Protein AF-A0A5C4J354-F1 (afdb_monomer_lite)

Structure (mmCIF, N/CA/C/O backbone):
data_AF-A0A5C4J354-F1
#
_entry.id   AF-A0A5C4J354-F1
#
loop_
_atom_site.group_PDB
_atom_site.id
_atom_site.type_symbol
_atom_site.label_atom_id
_atom_site.label_alt_id
_atom_site.label_comp_id
_atom_site.label_asym_id
_atom_site.label_entity_id
_atom_site.label_seq_id
_atom_site.pdbx_PDB_ins_code
_atom_site.Cartn_x
_atom_site.Cartn_y
_atom_site.Cartn_z
_atom_site.occupancy
_atom_site.B_iso_or_equiv
_atom_site.auth_seq_id
_atom_site.auth_comp_id
_atom_site.auth_asym_id
_atom_site.auth_atom_id
_atom_site.pdbx_PDB_model_num
ATOM 1 N N . MET A 1 1 ? -8.474 -1.963 -11.082 1.00 59.47 1 MET A N 1
ATOM 2 C CA . MET A 1 1 ? -7.061 -1.541 -11.195 1.00 59.47 1 MET A CA 1
ATOM 3 C C . MET A 1 1 ? -6.237 -2.801 -11.363 1.00 59.47 1 MET A C 1
ATOM 5 O O . MET A 1 1 ? -6.619 -3.795 -10.770 1.00 59.47 1 MET A O 1
ATOM 9 N N . THR A 1 2 ? -5.194 -2.798 -12.184 1.00 74.88 2 THR A N 1
ATOM 10 C CA . THR A 1 2 ? -4.283 -3.949 -12.377 1.00 74.88 2 THR A CA 1
ATOM 11 C C . THR A 1 2 ? -2.825 -3.565 -12.158 1.00 74.88 2 THR A C 1
ATOM 13 O O . THR A 1 2 ? -1.960 -4.433 -12.112 1.00 74.88 2 THR A O 1
ATOM 16 N N . ASP A 1 3 ? -2.552 -2.272 -11.985 1.00 83.81 3 ASP A N 1
ATOM 17 C CA . ASP A 1 3 ? -1.226 -1.783 -11.676 1.00 83.81 3 ASP A CA 1
ATOM 18 C C . ASP A 1 3 ? -0.817 -2.205 -10.243 1.00 83.81 3 ASP A C 1
ATOM 20 O O . ASP A 1 3 ? -1.644 -2.108 -9.337 1.00 83.81 3 ASP A O 1
ATOM 24 N N . PRO A 1 4 ? 0.388 -2.741 -10.005 1.00 85.38 4 PRO A N 1
ATOM 25 C CA . PRO A 1 4 ? 0.964 -2.983 -8.688 1.00 85.38 4 PRO A CA 1
ATOM 26 C C . PRO A 1 4 ? 1.593 -1.770 -8.009 1.00 85.38 4 PRO A C 1
ATOM 28 O O . PRO A 1 4 ? 1.897 -1.891 -6.828 1.00 85.38 4 PRO A O 1
ATOM 31 N N . GLY A 1 5 ? 1.810 -0.648 -8.701 1.00 89.88 5 GLY A N 1
ATOM 32 C CA . GLY A 1 5 ? 2.502 0.521 -8.150 1.00 89.88 5 GLY A CA 1
ATOM 33 C C . GLY A 1 5 ? 1.836 1.164 -6.923 1.00 89.88 5 GLY A C 1
ATOM 34 O O . GLY A 1 5 ? 0.704 0.857 -6.539 1.00 89.88 5 GLY A O 1
ATOM 35 N N . ILE A 1 6 ? 2.559 2.090 -6.296 1.00 92.69 6 ILE A N 1
ATOM 36 C CA . ILE A 1 6 ? 2.091 2.899 -5.164 1.00 92.69 6 ILE A CA 1
ATOM 37 C C . ILE A 1 6 ? 1.198 4.049 -5.635 1.00 92.69 6 ILE A C 1
ATOM 39 O O . ILE A 1 6 ? 0.164 4.302 -5.027 1.00 92.69 6 ILE A O 1
ATOM 43 N N . CYS A 1 7 ? 1.576 4.748 -6.707 1.00 91.00 7 CYS A N 1
ATOM 44 C CA . CYS A 1 7 ? 0.898 5.984 -7.104 1.00 91.00 7 CYS A CA 1
ATOM 45 C C . CYS A 1 7 ? -0.553 5.752 -7.561 1.00 91.00 7 CYS A C 1
ATOM 47 O O . CYS A 1 7 ? -1.441 6.542 -7.247 1.00 91.00 7 CYS A O 1
ATOM 49 N N . HIS A 1 8 ? -0.803 4.663 -8.287 1.00 88.00 8 HIS A N 1
ATOM 50 C CA . HIS A 1 8 ? -2.111 4.370 -8.878 1.00 88.00 8 HIS A CA 1
ATOM 51 C C . HIS A 1 8 ? -2.377 2.860 -9.002 1.00 88.00 8 HIS A C 1
ATOM 53 O O . HIS A 1 8 ? -3.143 2.414 -9.862 1.00 88.00 8 HIS A O 1
ATOM 59 N N . GLY A 1 9 ? -1.773 2.067 -8.114 1.00 91.50 9 GLY A N 1
ATOM 60 C CA . GLY A 1 9 ? -1.854 0.613 -8.127 1.00 91.50 9 GLY A CA 1
ATOM 61 C C . GLY A 1 9 ? -2.281 -0.018 -6.800 1.00 91.50 9 GLY A C 1
ATOM 62 O O . GLY A 1 9 ? -2.666 0.645 -5.835 1.00 91.50 9 GLY A O 1
ATOM 63 N N . HIS A 1 10 ? -2.243 -1.348 -6.772 1.00 94.31 10 HIS A N 1
ATOM 64 C CA . HIS A 1 10 ? -2.655 -2.169 -5.640 1.00 94.31 10 HIS A CA 1
ATOM 65 C C . HIS A 1 10 ? -1.794 -1.948 -4.400 1.00 94.31 10 HIS A C 1
ATOM 67 O O . HIS A 1 10 ? -2.321 -2.079 -3.299 1.00 94.31 10 HIS A O 1
ATOM 73 N N . ALA A 1 11 ? -0.507 -1.616 -4.551 1.00 94.31 11 ALA A N 1
ATOM 74 C CA . ALA A 1 11 ? 0.355 -1.359 -3.402 1.00 94.31 11 ALA A CA 1
ATOM 75 C C . ALA A 1 11 ? -0.093 -0.105 -2.651 1.00 94.31 11 ALA A C 1
ATOM 77 O O . ALA A 1 11 ? -0.203 -0.135 -1.427 1.00 94.31 11 ALA A O 1
ATOM 78 N N . GLY A 1 12 ? -0.430 0.964 -3.381 1.00 94.19 12 GLY A N 1
ATOM 79 C CA . GLY A 1 12 ? -0.974 2.185 -2.787 1.00 94.19 12 GLY A CA 1
ATOM 80 C C . GLY A 1 12 ? -2.311 1.931 -2.103 1.00 94.19 12 GLY A C 1
ATOM 81 O O . GLY A 1 12 ? -2.487 2.276 -0.938 1.00 94.19 12 GLY A O 1
ATOM 82 N N . LEU A 1 13 ? -3.224 1.238 -2.795 1.00 94.69 13 LEU A N 1
ATOM 83 C CA . LEU A 1 13 ? -4.527 0.873 -2.236 1.00 94.69 13 LEU A CA 1
ATOM 84 C C . LEU A 1 13 ? -4.392 0.052 -0.945 1.00 94.69 13 LEU A C 1
ATOM 86 O O . LEU A 1 13 ? -5.075 0.346 0.036 1.00 94.69 13 LEU A O 1
ATOM 90 N N . TYR A 1 14 ? -3.527 -0.967 -0.947 1.00 95.62 14 TYR A N 1
ATOM 91 C CA . TYR A 1 14 ? -3.283 -1.789 0.232 1.00 95.62 14 TYR A CA 1
ATOM 92 C C . TYR A 1 14 ? -2.723 -0.947 1.380 1.00 95.62 14 TYR A C 1
ATOM 94 O O . TYR A 1 14 ? -3.284 -0.987 2.472 1.00 95.62 14 TYR A O 1
ATOM 102 N N . GLN A 1 15 ? -1.679 -0.145 1.135 1.00 95.38 15 GLN A N 1
ATOM 103 C CA . GLN A 1 15 ? -1.037 0.635 2.196 1.00 95.38 15 GLN A CA 1
ATOM 104 C C . GLN A 1 15 ? -1.998 1.652 2.823 1.00 95.38 15 GLN A C 1
ATOM 106 O O . GLN A 1 15 ? -2.054 1.772 4.047 1.00 95.38 15 GLN A O 1
ATOM 111 N N . THR A 1 16 ? -2.795 2.351 2.011 1.00 95.25 16 THR A N 1
ATOM 112 C CA . THR A 1 16 ? -3.805 3.289 2.519 1.00 95.25 16 THR A CA 1
ATOM 113 C C . THR A 1 16 ? -4.875 2.572 3.340 1.00 95.25 16 THR A C 1
ATOM 115 O O . THR A 1 16 ? -5.228 3.045 4.418 1.00 95.25 16 THR A O 1
ATOM 118 N N . ALA A 1 17 ? -5.380 1.428 2.866 1.00 95.44 17 ALA A N 1
ATOM 119 C CA . ALA A 1 17 ? -6.384 0.660 3.599 1.00 95.44 17 ALA A CA 1
ATOM 120 C C . ALA A 1 17 ? -5.831 0.097 4.916 1.00 95.44 17 ALA A C 1
ATOM 122 O O . ALA A 1 17 ? -6.531 0.137 5.924 1.00 95.44 17 ALA A O 1
ATOM 123 N N . TRP A 1 18 ? -4.587 -0.390 4.915 1.00 95.69 18 TRP A N 1
ATOM 124 C CA . TRP A 1 18 ? -3.907 -0.907 6.103 1.00 95.69 18 TRP A CA 1
ATOM 125 C C . TRP A 1 18 ? -3.748 0.181 7.169 1.00 95.69 18 TRP A C 1
ATOM 127 O O . TRP A 1 18 ? -4.147 -0.025 8.315 1.00 95.69 18 TRP A O 1
ATOM 137 N N . ARG A 1 19 ? -3.280 1.378 6.784 1.00 94.75 19 ARG A N 1
ATOM 138 C CA . ARG A 1 19 ? -3.180 2.513 7.713 1.00 94.75 19 ARG A CA 1
ATOM 139 C C . ARG A 1 19 ? -4.548 2.915 8.259 1.00 94.75 19 ARG A C 1
ATOM 141 O O . ARG A 1 19 ? -4.729 2.985 9.469 1.00 94.75 19 ARG A O 1
ATOM 148 N N . ALA A 1 20 ? -5.523 3.122 7.376 1.00 94.62 20 ALA A N 1
ATOM 149 C CA . ALA A 1 20 ? -6.862 3.525 7.786 1.00 94.62 20 ALA A CA 1
ATOM 150 C C . ALA A 1 20 ? -7.539 2.477 8.688 1.00 94.62 20 ALA A C 1
ATOM 152 O O . ALA A 1 20 ? -8.310 2.845 9.567 1.00 94.62 20 ALA A O 1
ATOM 153 N N . ALA A 1 21 ? -7.248 1.183 8.508 1.00 95.06 21 ALA A N 1
ATOM 154 C CA . ALA A 1 21 ? -7.749 0.126 9.384 1.00 95.06 21 ALA A CA 1
ATOM 155 C C . ALA A 1 21 ? -7.144 0.195 10.792 1.00 95.06 21 ALA A C 1
ATOM 157 O O . ALA A 1 21 ? -7.838 -0.116 11.754 1.00 95.06 21 ALA A O 1
ATOM 158 N N . HIS A 1 22 ? -5.880 0.609 10.913 1.00 92.44 22 HIS A N 1
ATOM 159 C CA . HIS A 1 22 ? -5.231 0.821 12.206 1.00 92.44 22 HIS A CA 1
ATOM 160 C C . HIS A 1 22 ? -5.724 2.074 12.935 1.00 92.44 22 HIS A C 1
ATOM 162 O O . HIS A 1 22 ? -5.734 2.088 14.165 1.00 92.44 22 HIS A O 1
ATOM 168 N N . ASP A 1 23 ? -6.153 3.095 12.194 1.00 92.38 23 ASP A N 1
ATOM 169 C CA . ASP A 1 23 ? -6.708 4.322 12.774 1.00 92.38 23 ASP A CA 1
ATOM 170 C C . ASP A 1 23 ? -8.204 4.188 13.115 1.00 92.38 23 ASP A C 1
ATOM 172 O O . ASP A 1 23 ? -8.721 4.881 13.995 1.00 92.38 23 ASP A O 1
ATOM 176 N N . ALA A 1 24 ? -8.924 3.313 12.410 1.00 93.44 24 ALA A N 1
ATOM 177 C CA . ALA A 1 24 ? -1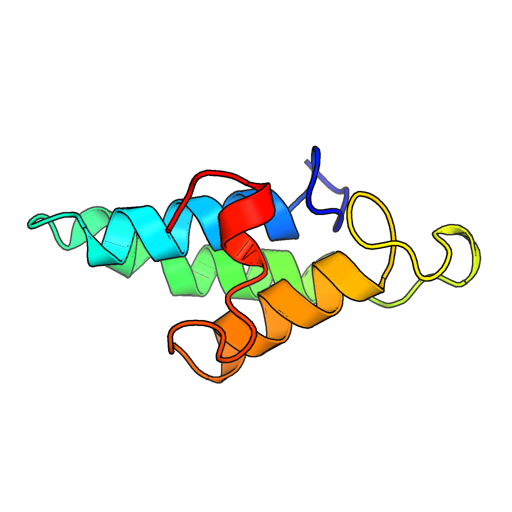0.356 3.122 12.586 1.00 93.44 24 ALA A CA 1
ATOM 178 C C . ALA A 1 24 ? -10.691 2.330 13.858 1.00 93.44 24 ALA A C 1
ATOM 180 O O . ALA A 1 24 ? -10.055 1.340 14.206 1.00 93.44 24 ALA A O 1
ATOM 181 N N . THR A 1 25 ? -11.785 2.716 14.512 1.00 92.81 25 THR A N 1
ATOM 182 C CA . THR A 1 25 ? -12.390 1.928 15.598 1.00 92.81 25 THR A CA 1
ATOM 183 C C . THR A 1 25 ? -13.319 0.824 15.082 1.00 92.81 25 THR A C 1
ATOM 185 O O . THR A 1 25 ? -13.631 -0.109 15.819 1.00 92.81 25 THR A O 1
ATOM 188 N N . ASP A 1 26 ? -13.766 0.920 13.825 1.00 93.81 26 ASP A N 1
ATOM 189 C CA . ASP A 1 26 ? -14.623 -0.067 13.164 1.00 93.81 26 ASP A CA 1
ATOM 190 C C . ASP A 1 26 ? -13.774 -1.181 12.511 1.00 93.81 26 ASP A C 1
ATOM 192 O O . ASP A 1 26 ? -12.954 -0.893 11.631 1.00 93.81 26 ASP A O 1
ATOM 196 N N . PRO A 1 27 ? -13.983 -2.466 12.866 1.00 93.56 27 PRO A N 1
ATOM 197 C CA . PRO A 1 27 ? -13.224 -3.583 12.304 1.00 93.56 27 PRO A CA 1
ATOM 198 C C . PRO A 1 27 ? -13.539 -3.884 10.829 1.00 93.56 27 PRO A C 1
ATOM 200 O O . PRO A 1 27 ? -12.863 -4.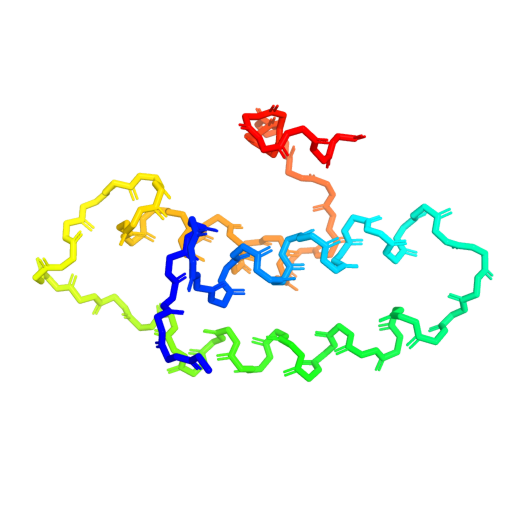721 10.222 1.00 93.56 27 PRO A O 1
ATOM 203 N N . ALA A 1 28 ? -14.550 -3.250 10.225 1.00 95.19 28 ALA A N 1
ATOM 204 C CA . ALA A 1 28 ? -14.978 -3.533 8.857 1.00 95.19 28 ALA A CA 1
ATOM 205 C C . ALA A 1 28 ? -13.847 -3.383 7.829 1.00 95.19 28 ALA A C 1
ATOM 207 O O . ALA A 1 28 ? -13.773 -4.181 6.890 1.00 95.19 28 ALA A O 1
ATOM 208 N N . LEU A 1 29 ? -12.959 -2.399 8.009 1.00 93.38 29 LEU A N 1
ATOM 209 C CA . LEU A 1 29 ? -11.840 -2.175 7.095 1.00 93.38 29 LEU A CA 1
ATOM 210 C C . LEU A 1 29 ? -10.720 -3.201 7.304 1.00 93.38 29 LEU A C 1
ATOM 212 O O . LEU A 1 29 ? -10.243 -3.781 6.327 1.00 93.38 29 LEU A O 1
ATOM 216 N N . ALA A 1 30 ? -10.383 -3.507 8.561 1.00 95.50 30 ALA A N 1
ATOM 217 C CA . ALA A 1 30 ? -9.432 -4.565 8.907 1.00 95.50 30 ALA A CA 1
ATOM 218 C C . ALA A 1 30 ? -9.860 -5.921 8.315 1.00 95.50 30 ALA A C 1
ATOM 220 O O . ALA A 1 30 ? -9.054 -6.634 7.718 1.00 95.50 30 ALA A O 1
ATOM 221 N N . ALA A 1 31 ? -11.162 -6.230 8.348 1.00 96.88 31 ALA A N 1
ATOM 222 C CA . ALA A 1 31 ? -11.722 -7.446 7.757 1.00 96.88 31 ALA A CA 1
ATOM 223 C C . ALA A 1 31 ? -11.569 -7.535 6.222 1.00 96.88 31 ALA A C 1
ATOM 225 O O . ALA A 1 31 ? -11.781 -8.604 5.645 1.00 96.88 31 ALA A O 1
ATOM 226 N N . ARG A 1 32 ? -11.228 -6.436 5.533 1.00 96.69 32 ARG A N 1
ATOM 227 C CA . ARG A 1 32 ? -10.984 -6.418 4.078 1.00 96.69 32 ARG A CA 1
ATOM 228 C C . ARG A 1 32 ? -9.510 -6.555 3.713 1.00 96.69 32 ARG A C 1
ATOM 230 O O . ARG A 1 32 ? -9.230 -6.894 2.561 1.00 96.69 32 ARG A O 1
ATOM 237 N N . LEU A 1 33 ? -8.590 -6.341 4.654 1.00 96.25 33 LEU A N 1
ATOM 238 C CA . LEU A 1 33 ? -7.150 -6.380 4.390 1.00 96.25 33 LEU A CA 1
ATOM 239 C C . LEU A 1 33 ? -6.668 -7.707 3.790 1.00 96.25 33 LEU A C 1
ATOM 241 O O . LEU A 1 33 ? -5.924 -7.633 2.813 1.00 96.25 33 LEU A O 1
ATOM 245 N N . PRO A 1 34 ? -7.132 -8.899 4.226 1.00 96.50 34 PRO A N 1
ATOM 246 C CA . PRO A 1 34 ? -6.692 -10.157 3.618 1.00 96.50 34 PRO A CA 1
ATOM 247 C C . PRO A 1 34 ? -7.004 -10.241 2.117 1.00 96.50 34 PRO A C 1
ATOM 249 O O . PRO A 1 34 ? -6.150 -10.594 1.310 1.00 96.50 34 PRO A O 1
ATOM 252 N N . VAL A 1 35 ? -8.205 -9.815 1.709 1.00 96.38 35 VAL A N 1
ATOM 253 C CA . VAL A 1 35 ? -8.605 -9.810 0.291 1.00 96.38 35 VAL A CA 1
ATOM 254 C C . VAL A 1 35 ? -7.775 -8.810 -0.518 1.00 96.38 35 VAL A C 1
ATOM 256 O O . VAL A 1 35 ? -7.474 -9.050 -1.689 1.00 96.38 35 VAL A O 1
ATOM 259 N N . LEU A 1 36 ? -7.413 -7.673 0.080 1.00 95.88 36 LEU A N 1
ATOM 260 C CA . LEU A 1 36 ? -6.550 -6.688 -0.569 1.00 95.88 36 LEU A CA 1
ATOM 261 C C . LEU A 1 36 ? -5.104 -7.190 -0.683 1.00 95.88 36 LEU A C 1
ATOM 263 O O . LEU A 1 36 ? -4.494 -6.984 -1.732 1.00 95.88 36 LEU A O 1
ATOM 267 N N . ALA A 1 37 ? -4.589 -7.889 0.331 1.00 95.88 37 ALA A N 1
ATOM 268 C CA . ALA A 1 37 ? -3.269 -8.516 0.313 1.00 95.88 37 ALA A CA 1
ATOM 269 C C . ALA A 1 37 ? -3.172 -9.596 -0.777 1.00 95.88 37 ALA A C 1
ATOM 271 O O . ALA A 1 37 ? -2.220 -9.594 -1.558 1.00 95.88 37 ALA A O 1
ATOM 272 N N . ASP A 1 38 ? -4.192 -10.448 -0.913 1.00 95.25 38 ASP A N 1
ATOM 273 C CA . ASP A 1 38 ? -4.247 -11.458 -1.977 1.00 95.25 38 ASP A CA 1
ATOM 274 C C . ASP A 1 38 ? -4.212 -10.814 -3.367 1.00 95.25 38 ASP A C 1
ATOM 276 O O . ASP A 1 38 ? -3.464 -11.237 -4.253 1.00 95.25 38 ASP A O 1
ATOM 280 N N . ARG A 1 39 ? -5.000 -9.750 -3.567 1.00 94.56 39 ARG A N 1
ATOM 281 C CA . ARG A 1 39 ? -5.003 -8.998 -4.830 1.00 94.56 39 ARG A CA 1
ATOM 282 C C . ARG A 1 39 ? -3.660 -8.331 -5.088 1.00 94.56 39 ARG A C 1
ATOM 284 O O . ARG A 1 39 ? -3.202 -8.351 -6.230 1.00 94.56 39 ARG A O 1
ATOM 291 N N . LEU A 1 40 ? -3.024 -7.772 -4.060 1.00 94.50 40 LEU A N 1
ATOM 292 C CA . LEU A 1 40 ? -1.679 -7.223 -4.169 1.00 94.50 40 LEU A CA 1
ATOM 293 C C . LEU A 1 40 ? -0.695 -8.310 -4.616 1.00 94.50 40 LEU A C 1
ATOM 295 O O . LEU A 1 40 ? -0.024 -8.115 -5.622 1.00 94.50 40 LEU A O 1
ATOM 299 N N . GLY A 1 41 ? -0.674 -9.475 -3.966 1.00 93.56 41 GLY A N 1
ATOM 300 C CA . GLY A 1 41 ? 0.204 -10.595 -4.332 1.00 93.56 41 GLY A CA 1
ATOM 301 C C . GLY A 1 41 ? -0.000 -11.109 -5.761 1.00 93.56 41 GLY A C 1
ATOM 302 O O . GLY A 1 41 ? 0.960 -11.493 -6.431 1.00 93.56 41 GLY A O 1
ATOM 303 N N . GLN A 1 42 ? -1.233 -11.066 -6.268 1.00 91.88 42 GLN A N 1
ATOM 304 C CA . GLN A 1 42 ? -1.535 -11.442 -7.653 1.00 91.88 42 GLN A CA 1
ATOM 305 C C . GLN A 1 42 ? -0.969 -10.449 -8.678 1.00 91.88 42 GLN A C 1
ATOM 307 O O . GLN A 1 42 ? -0.503 -10.874 -9.736 1.00 91.88 42 GLN A O 1
ATOM 312 N N . HIS A 1 43 ? -0.993 -9.147 -8.375 1.00 88.44 43 HIS A N 1
ATOM 313 C CA . HIS A 1 43 ? -0.616 -8.091 -9.322 1.00 88.44 43 HIS A CA 1
ATOM 314 C C . HIS A 1 43 ? 0.824 -7.586 -9.145 1.00 88.44 43 HIS A C 1
ATOM 316 O O . HIS A 1 43 ? 1.404 -7.083 -10.102 1.00 88.44 43 HIS A O 1
ATOM 322 N N . ALA A 1 44 ? 1.426 -7.753 -7.965 1.00 88.00 44 ALA A N 1
ATOM 323 C CA . ALA A 1 44 ? 2.776 -7.304 -7.602 1.00 88.00 44 ALA A CA 1
ATOM 324 C C . ALA A 1 44 ? 3.898 -8.259 -8.031 1.00 88.00 44 ALA A C 1
ATOM 326 O O . ALA A 1 44 ? 4.992 -8.238 -7.464 1.00 88.00 44 ALA A O 1
ATOM 327 N N . ARG A 1 45 ? 3.653 -9.101 -9.040 1.00 86.50 45 ARG A N 1
ATOM 328 C CA . ARG A 1 45 ? 4.715 -9.932 -9.612 1.00 86.50 45 ARG A CA 1
ATOM 329 C C . ARG A 1 45 ? 5.783 -9.019 -10.228 1.00 86.50 45 ARG A C 1
ATOM 331 O O . ARG A 1 45 ? 5.413 -8.152 -11.020 1.00 86.50 45 ARG A O 1
ATOM 338 N N . PRO A 1 46 ? 7.074 -9.202 -9.886 1.00 80.50 46 PRO A N 1
ATOM 339 C CA . PRO A 1 46 ? 8.138 -8.373 -10.430 1.00 80.50 46 PRO A CA 1
ATOM 340 C C . PRO A 1 46 ? 8.135 -8.404 -11.956 1.00 80.50 46 PRO A C 1
ATOM 342 O O . PRO A 1 46 ? 8.116 -9.476 -12.561 1.00 80.50 46 PRO A O 1
ATOM 345 N N . ASP A 1 47 ? 8.188 -7.225 -12.562 1.00 83.31 47 ASP A N 1
ATOM 346 C CA . ASP A 1 47 ? 8.272 -7.060 -14.010 1.00 83.31 47 ASP A CA 1
ATOM 347 C C . ASP A 1 47 ? 9.496 -6.205 -14.339 1.00 83.31 47 ASP A C 1
ATOM 349 O O . ASP A 1 47 ? 9.656 -5.094 -13.823 1.00 83.31 47 ASP A O 1
ATOM 353 N N . ALA A 1 48 ? 10.377 -6.728 -15.191 1.00 82.12 48 ALA A N 1
ATOM 354 C CA . ALA A 1 48 ? 11.591 -6.036 -15.608 1.00 82.12 48 ALA A CA 1
ATOM 355 C C . ALA A 1 48 ? 11.287 -4.711 -16.331 1.00 82.12 48 ALA A C 1
ATOM 357 O O . ALA A 1 48 ? 12.088 -3.780 -16.246 1.00 82.12 48 ALA A O 1
ATOM 358 N N . ALA A 1 49 ? 10.124 -4.591 -16.983 1.00 82.94 49 ALA A N 1
ATOM 359 C CA . ALA A 1 49 ? 9.721 -3.382 -17.699 1.00 82.94 49 ALA A CA 1
ATOM 360 C C . ALA A 1 49 ? 9.306 -2.222 -16.772 1.00 82.94 49 ALA A C 1
ATOM 362 O O . ALA A 1 49 ? 9.374 -1.065 -17.181 1.00 82.94 49 ALA A O 1
ATOM 363 N N . ARG A 1 50 ? 8.908 -2.499 -15.521 1.00 80.88 50 ARG A N 1
ATOM 364 C CA . ARG A 1 50 ? 8.443 -1.477 -14.555 1.00 80.88 50 ARG A CA 1
ATOM 365 C C . ARG A 1 50 ? 9.564 -0.690 -13.883 1.00 80.88 50 ARG A C 1
ATOM 367 O O . ARG A 1 50 ? 9.314 0.335 -13.254 1.00 80.88 50 ARG A O 1
ATOM 374 N N . GLY A 1 51 ? 10.800 -1.176 -13.977 1.00 86.19 51 GLY A N 1
ATOM 375 C CA . GLY A 1 51 ? 11.928 -0.619 -13.238 1.00 86.19 51 GLY A CA 1
ATOM 376 C C . GLY A 1 51 ? 11.831 -0.830 -11.719 1.00 86.19 51 GLY A C 1
ATOM 377 O O . GL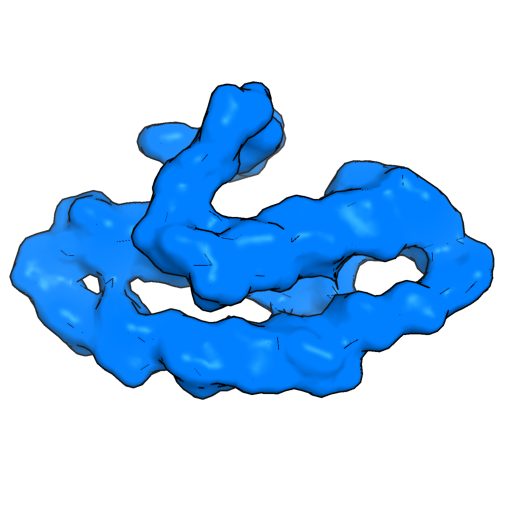Y A 1 51 ? 10.898 -1.430 -11.181 1.00 86.19 51 GLY A O 1
ATOM 378 N N . SER A 1 52 ? 12.843 -0.347 -11.001 1.00 89.88 52 SER A N 1
ATOM 379 C CA . SER A 1 52 ? 13.006 -0.524 -9.548 1.00 89.88 52 SER A CA 1
ATOM 380 C C . SER A 1 52 ? 12.494 0.658 -8.713 1.00 89.88 52 SER A C 1
ATOM 382 O O . SER A 1 52 ? 12.807 0.754 -7.531 1.00 89.88 52 SER A O 1
ATOM 384 N N . GLY A 1 53 ? 11.727 1.573 -9.312 1.00 91.19 53 GLY A N 1
ATOM 385 C CA . GLY A 1 53 ? 11.259 2.794 -8.656 1.00 91.19 53 GLY A CA 1
ATOM 386 C C . GLY A 1 53 ? 10.284 2.561 -7.495 1.00 91.19 53 GLY A C 1
ATOM 387 O O . GLY A 1 53 ? 9.648 1.514 -7.386 1.00 91.19 53 GLY A O 1
ATOM 388 N N . PHE A 1 54 ? 10.154 3.576 -6.639 1.00 91.12 54 PHE A N 1
ATOM 389 C CA . PHE A 1 54 ? 9.246 3.569 -5.489 1.00 91.12 54 PHE A CA 1
ATOM 390 C C . PHE A 1 54 ? 7.774 3.765 -5.888 1.00 91.12 54 PHE A C 1
ATOM 392 O O . PHE A 1 54 ? 6.926 2.985 -5.475 1.00 91.12 54 PHE A O 1
ATOM 399 N N . LEU A 1 55 ? 7.463 4.788 -6.691 1.00 91.50 55 LEU A N 1
ATOM 400 C CA . LEU A 1 55 ? 6.070 5.158 -6.977 1.00 91.50 55 LEU A CA 1
ATOM 401 C C . LEU A 1 55 ? 5.385 4.202 -7.957 1.00 91.50 55 LEU A C 1
ATOM 403 O O . LEU A 1 55 ? 4.268 3.766 -7.693 1.00 91.50 55 LEU A O 1
ATOM 407 N N . ASP A 1 56 ? 6.071 3.837 -9.038 1.00 89.62 56 ASP A N 1
ATOM 408 C CA . ASP A 1 56 ? 5.484 3.052 -10.138 1.00 89.62 56 ASP A CA 1
ATOM 409 C C . ASP A 1 56 ? 6.214 1.718 -10.380 1.00 89.62 56 ASP A C 1
ATOM 411 O O . ASP A 1 56 ? 5.799 0.898 -11.200 1.00 89.62 56 ASP A O 1
ATOM 415 N N . GLY A 1 57 ? 7.323 1.493 -9.670 1.00 89.50 57 GLY A N 1
ATOM 416 C CA . GLY A 1 57 ? 8.209 0.353 -9.882 1.00 89.50 57 GLY A CA 1
ATOM 417 C C . GLY A 1 57 ? 8.059 -0.765 -8.853 1.00 89.50 57 GLY A C 1
ATOM 418 O O . GLY A 1 57 ? 7.262 -0.712 -7.912 1.00 89.50 57 GLY A O 1
ATOM 419 N N . ASN A 1 58 ? 8.893 -1.793 -9.019 1.00 92.38 58 ASN A N 1
ATOM 420 C CA . ASN A 1 58 ? 8.849 -3.007 -8.200 1.00 92.38 58 ASN A CA 1
ATOM 421 C C . ASN A 1 58 ? 9.161 -2.755 -6.712 1.00 92.38 58 ASN A C 1
ATOM 423 O O . ASN A 1 58 ? 8.718 -3.528 -5.864 1.00 92.38 58 ASN A O 1
ATOM 427 N N . ALA A 1 59 ? 9.904 -1.694 -6.373 1.00 93.62 59 ALA A N 1
ATOM 428 C CA . ALA A 1 59 ? 10.265 -1.418 -4.983 1.00 93.62 59 ALA A CA 1
ATOM 429 C C . ALA A 1 59 ? 9.047 -1.014 -4.142 1.00 93.62 59 ALA A C 1
ATOM 431 O O . ALA A 1 59 ? 8.892 -1.511 -3.029 1.00 93.62 59 ALA A O 1
ATOM 432 N N . GLY A 1 60 ? 8.150 -0.176 -4.674 1.00 93.50 60 GLY A N 1
ATOM 433 C CA . GLY A 1 60 ? 6.914 0.195 -3.975 1.00 93.50 60 GLY A CA 1
ATOM 434 C C . GLY A 1 60 ? 6.002 -1.001 -3.715 1.00 93.50 60 GLY A C 1
ATOM 435 O O . GLY A 1 60 ? 5.504 -1.185 -2.605 1.00 93.50 60 GLY A O 1
ATOM 436 N N . ALA A 1 61 ? 5.854 -1.867 -4.719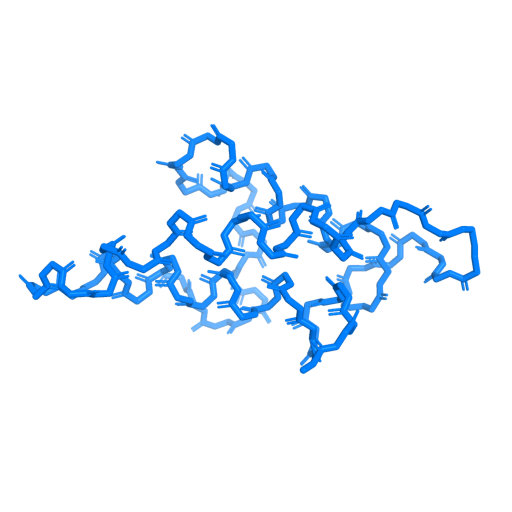 1.00 94.12 61 ALA A N 1
ATOM 437 C CA . ALA A 1 61 ? 5.073 -3.092 -4.596 1.00 94.12 61 ALA A CA 1
ATOM 438 C C . ALA A 1 61 ? 5.661 -4.058 -3.551 1.00 94.12 61 ALA A C 1
ATOM 440 O O . ALA A 1 61 ? 4.927 -4.601 -2.725 1.00 94.12 61 ALA A O 1
ATOM 441 N N . ALA A 1 62 ? 6.987 -4.222 -3.534 1.00 94.06 62 ALA A N 1
ATOM 442 C CA . ALA A 1 62 ? 7.677 -5.052 -2.549 1.00 94.06 62 ALA A CA 1
ATOM 443 C C . ALA A 1 62 ? 7.548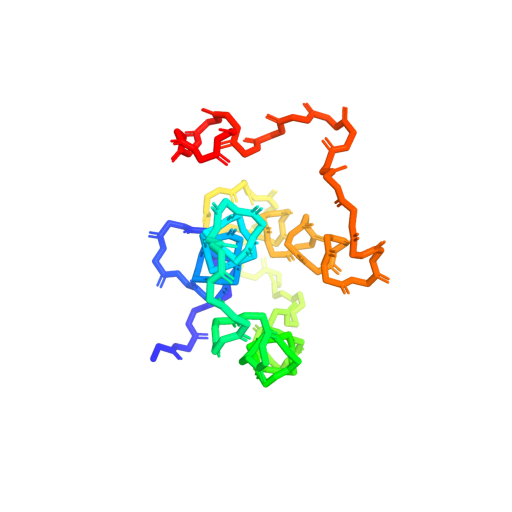 -4.507 -1.114 1.00 94.06 62 ALA A C 1
ATOM 445 O O . ALA A 1 62 ? 7.379 -5.287 -0.174 1.00 94.06 62 ALA A O 1
ATOM 446 N N . LEU A 1 63 ? 7.584 -3.182 -0.933 1.00 94.31 63 LEU A N 1
ATOM 447 C CA . LEU A 1 63 ? 7.364 -2.552 0.371 1.00 94.31 63 LEU A CA 1
ATOM 448 C C . LEU A 1 63 ? 5.954 -2.836 0.901 1.00 94.31 63 LEU A C 1
ATOM 450 O O . LEU A 1 63 ? 5.820 -3.296 2.033 1.00 94.31 63 LEU A O 1
ATOM 454 N N . ALA A 1 64 ? 4.920 -2.654 0.075 1.00 94.38 64 ALA A N 1
ATOM 455 C CA . ALA A 1 64 ? 3.545 -2.959 0.473 1.00 94.38 64 ALA A CA 1
ATOM 456 C C . ALA A 1 64 ? 3.336 -4.458 0.764 1.00 94.38 64 ALA A C 1
ATOM 458 O O . ALA A 1 64 ? 2.659 -4.808 1.729 1.00 94.38 64 ALA A O 1
ATOM 459 N N . LEU A 1 65 ? 3.959 -5.357 -0.011 1.00 94.75 65 LEU A N 1
ATOM 460 C CA . LEU A 1 65 ? 3.942 -6.800 0.271 1.00 94.75 65 LEU A CA 1
ATOM 461 C C . LEU A 1 65 ? 4.622 -7.140 1.601 1.00 94.75 65 LEU A C 1
ATOM 463 O O . LEU A 1 65 ? 4.164 -8.029 2.314 1.00 94.75 65 LEU A O 1
ATOM 467 N N . THR A 1 66 ? 5.695 -6.430 1.950 1.00 94.50 66 THR A N 1
ATOM 468 C CA . THR A 1 66 ? 6.387 -6.617 3.231 1.00 94.50 66 THR A CA 1
ATOM 469 C C . THR A 1 66 ? 5.488 -6.209 4.397 1.00 94.50 66 THR A C 1
ATOM 471 O O . THR A 1 66 ? 5.388 -6.949 5.374 1.00 94.50 66 THR A O 1
ATOM 474 N N . THR A 1 67 ? 4.766 -5.089 4.271 1.00 93.50 67 THR A N 1
ATOM 475 C CA . THR A 1 67 ? 3.735 -4.689 5.242 1.00 93.50 67 THR A CA 1
ATOM 476 C C . THR A 1 67 ? 2.621 -5.728 5.335 1.00 93.50 67 THR A C 1
ATOM 478 O O . THR A 1 67 ? 2.234 -6.098 6.437 1.00 93.50 67 THR A O 1
ATOM 481 N N . ALA A 1 68 ? 2.145 -6.257 4.204 1.00 94.19 68 ALA A N 1
ATOM 482 C CA . ALA A 1 68 ? 1.111 -7.291 4.193 1.00 94.19 68 ALA A CA 1
ATOM 483 C C . ALA A 1 68 ? 1.542 -8.601 4.862 1.00 94.19 68 ALA A C 1
ATOM 485 O O . ALA A 1 68 ? 0.744 -9.233 5.545 1.00 94.19 68 ALA A O 1
ATOM 486 N N . ALA A 1 69 ? 2.801 -9.003 4.688 1.00 93.50 69 ALA A N 1
ATOM 487 C CA . ALA A 1 69 ? 3.330 -10.221 5.290 1.00 93.50 69 ALA A CA 1
ATOM 488 C C . ALA A 1 69 ? 3.606 -10.076 6.795 1.00 93.50 69 ALA A C 1
ATOM 490 O O . ALA A 1 69 ? 3.483 -11.050 7.534 1.00 93.50 69 ALA A O 1
ATOM 491 N N . GLY A 1 70 ? 4.024 -8.886 7.234 1.00 89.69 70 GLY A N 1
ATOM 492 C CA . GLY A 1 70 ? 4.420 -8.632 8.619 1.00 89.69 70 GLY A CA 1
ATOM 493 C C . GLY A 1 70 ? 3.331 -8.042 9.512 1.00 89.69 70 GLY A C 1
ATOM 494 O O . GLY A 1 70 ? 3.560 -7.971 10.716 1.00 89.69 70 GLY A O 1
ATOM 495 N N . ASP A 1 71 ? 2.225 -7.563 8.932 1.00 85.75 71 ASP A N 1
ATOM 496 C CA . ASP A 1 71 ? 1.133 -6.831 9.599 1.00 85.75 71 ASP A CA 1
ATOM 497 C C . ASP A 1 71 ? 1.626 -5.844 10.672 1.00 85.75 71 ASP A C 1
ATOM 499 O O . ASP A 1 71 ? 1.186 -5.810 11.819 1.00 85.75 71 ASP A O 1
ATOM 503 N N . SER A 1 72 ? 2.657 -5.087 10.313 1.00 85.69 72 SER A N 1
ATOM 504 C CA . SER A 1 72 ? 3.333 -4.161 11.210 1.00 85.69 72 SER A CA 1
ATOM 505 C C . SER A 1 72 ? 3.757 -2.916 10.454 1.00 85.69 72 SER A C 1
ATOM 507 O O . SER A 1 72 ? 4.024 -2.944 9.247 1.00 85.69 72 SER A O 1
ATOM 509 N N . ALA A 1 73 ? 3.815 -1.805 11.190 1.00 84.12 73 ALA A N 1
ATOM 510 C CA . ALA A 1 73 ? 4.225 -0.527 10.637 1.00 84.12 73 ALA A CA 1
ATOM 511 C C . ALA A 1 73 ? 5.620 -0.646 9.995 1.00 84.12 73 ALA A C 1
ATOM 513 O O . ALA A 1 73 ? 6.542 -1.175 10.628 1.00 84.12 73 ALA A O 1
ATOM 514 N N . PRO A 1 74 ? 5.803 -0.152 8.758 1.00 84.88 74 PRO A N 1
ATOM 515 C CA . PRO A 1 74 ? 7.102 -0.154 8.111 1.00 84.88 74 PRO A CA 1
ATOM 516 C C . PRO A 1 74 ? 8.173 0.528 8.965 1.00 84.88 74 PRO A C 1
ATOM 518 O O . PRO A 1 74 ? 8.090 1.717 9.269 1.00 84.88 74 PRO A O 1
ATOM 521 N N . THR A 1 75 ? 9.246 -0.195 9.279 1.00 85.75 75 THR A N 1
ATOM 522 C CA . THR A 1 75 ? 10.355 0.324 10.099 1.00 85.75 75 THR A CA 1
ATOM 523 C C . THR A 1 75 ? 11.064 1.523 9.472 1.00 85.75 75 THR A C 1
ATOM 525 O O . THR A 1 75 ? 11.590 2.371 10.187 1.00 85.75 75 THR A O 1
ATOM 528 N N . SER A 1 76 ? 11.069 1.622 8.141 1.00 86.56 76 SER A N 1
ATOM 529 C CA . SER A 1 76 ? 11.673 2.745 7.420 1.00 86.56 76 SER A CA 1
ATOM 530 C C . SER A 1 76 ? 10.804 4.007 7.393 1.00 86.56 76 SER A C 1
ATOM 532 O O . SER A 1 76 ? 11.300 5.062 7.005 1.00 86.56 76 SER A O 1
ATOM 534 N N . GLY A 1 77 ? 9.518 3.921 7.760 1.00 85.62 77 GLY A N 1
ATOM 535 C CA . GLY A 1 77 ? 8.583 5.049 7.704 1.00 85.62 77 GLY A CA 1
ATOM 536 C C . GLY A 1 77 ? 8.302 5.579 6.290 1.00 85.62 77 GLY A C 1
ATOM 537 O O . GLY A 1 77 ? 7.856 6.716 6.142 1.00 85.62 77 GLY A O 1
ATOM 538 N N . TRP A 1 78 ? 8.560 4.784 5.245 1.00 89.38 78 TRP A N 1
ATOM 539 C CA . TRP A 1 78 ? 8.425 5.186 3.834 1.00 89.38 78 TRP A CA 1
ATOM 540 C C . TRP A 1 78 ? 7.034 5.735 3.476 1.00 89.38 78 TRP A C 1
ATOM 542 O O . TRP A 1 78 ? 6.886 6.594 2.611 1.00 89.38 78 TRP A O 1
ATOM 552 N N . GLU A 1 79 ? 6.008 5.276 4.181 1.00 87.75 79 GLU A N 1
ATOM 553 C CA . GLU A 1 79 ? 4.617 5.708 4.046 1.00 87.75 79 GLU A CA 1
ATOM 554 C C . GLU A 1 79 ? 4.398 7.199 4.367 1.00 87.75 79 GLU A C 1
ATOM 556 O O . GLU A 1 79 ? 3.402 7.793 3.953 1.00 87.75 79 GLU A O 1
ATOM 561 N N . ARG A 1 80 ? 5.356 7.856 5.035 1.00 87.12 80 ARG A N 1
ATOM 562 C CA . ARG A 1 80 ? 5.335 9.307 5.273 1.00 87.12 80 ARG A CA 1
ATOM 563 C C . ARG A 1 80 ? 5.448 10.112 3.979 1.00 87.12 80 ARG A C 1
ATOM 565 O O . ARG A 1 80 ? 4.887 11.202 3.898 1.00 87.12 80 ARG A O 1
ATOM 572 N N . CYS A 1 81 ? 6.065 9.547 2.938 1.00 85.44 81 CYS A N 1
ATOM 573 C CA . CYS A 1 81 ? 6.056 10.112 1.584 1.00 85.44 81 CYS A CA 1
ATOM 574 C C . CYS A 1 81 ? 4.654 10.138 0.950 1.00 85.44 81 CYS A C 1
ATOM 576 O O . CYS A 1 81 ? 4.452 10.830 -0.043 1.00 85.44 81 CYS A O 1
ATOM 578 N N . LEU A 1 82 ? 3.701 9.394 1.514 1.00 85.12 82 LEU A N 1
ATOM 579 C CA . LEU A 1 82 ? 2.316 9.299 1.057 1.00 85.12 82 LEU A CA 1
ATOM 580 C C . LEU A 1 82 ? 1.327 9.984 2.010 1.00 85.12 82 LEU A C 1
ATOM 582 O O . LEU A 1 82 ? 0.125 9.901 1.787 1.00 85.12 82 LEU A O 1
ATOM 586 N N . LEU A 1 83 ? 1.821 10.658 3.058 1.00 87.12 83 LEU A N 1
ATOM 587 C CA . LEU A 1 83 ? 1.007 11.353 4.065 1.00 87.12 83 LEU A CA 1
ATOM 588 C C . LEU A 1 83 ? 0.029 10.437 4.832 1.00 87.12 83 LEU A C 1
ATOM 590 O O . LEU A 1 83 ? -1.003 10.898 5.307 1.00 87.12 83 LEU A O 1
ATOM 594 N N . ILE A 1 84 ? 0.365 9.151 4.974 1.00 81.81 84 ILE A N 1
ATOM 595 C CA . ILE A 1 84 ? -0.453 8.127 5.658 1.00 81.81 84 ILE A CA 1
ATOM 596 C C . ILE A 1 84 ? 0.301 7.515 6.848 1.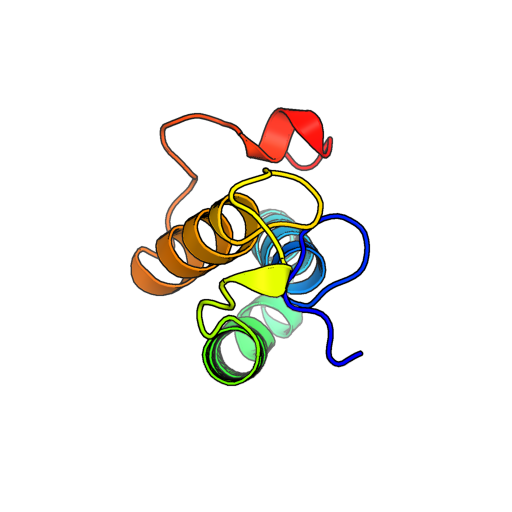00 81.81 84 ILE A C 1
ATOM 598 O O . ILE A 1 84 ? 0.402 6.301 6.998 1.00 81.81 84 ILE A O 1
ATOM 602 N N . SER A 1 85 ? 0.928 8.376 7.647 1.00 73.19 85 SER A N 1
ATOM 603 C CA . SER A 1 85 ? 1.692 7.993 8.843 1.00 73.19 85 SER A CA 1
ATOM 604 C C . SER A 1 85 ? 0.837 7.870 10.086 1.00 73.19 85 SER A C 1
ATOM 606 O O . SER A 1 85 ? -0.045 8.733 10.242 1.00 73.19 85 SER A O 1
#

pLDDT: mean 90.31, std 6.07, range [59.47, 96.88]

Secondary structure (DSSP, 8-state):
----STTTSHHHHHHHHHHHHHH-SSTTTGGGHHHHHHHHHHH----GGG-S-SSSSHHHHHHHHHHHHHTS--TT-GGGGGT--

Sequence (85 aa):
MTDPGICHGHAGLYQTAWRAAHDATDPALAARLPVLADRLGQHARPDAARGSGFLDGNAGAALALTTAAGDSAPTSGWERCLLIS

Organism: NCBI:txid2508997

Foldseek 3Di:
DLALFCQPHLLVVLLLLLLVCVVDPDVPSVVCNVVSLVSLVVRLDADPVQDCDCGRHNVVSVQSNVCSVVVDDDPVNPCVVVVSD

Radius of gyration: 12.03 Å; chains: 1; bounding box: 28×23×33 Å